Protein AF-H2C0T7-F1 (afdb_monomer_lite)

Sequence (72 aa):
MNLSKLRVNSFLVTAVNDPRPYGVVVVKDGKVIDVEEKPKVPKSNLIIVPYYHFDETIFSALRRSVMKANFS

Foldseek 3Di:
DDPVPDDAFDFDKDFDPDCQCAWAFDDDPNDTDDIDGNDPDGPGRIGTDPGTGHDPCVVVVVVVVVVVVVPD

Radius of gyration: 14.13 Å; chains: 1; bounding box: 24×42×29 Å

InterPro domains:
  IPR005835 Nucleotidyl transferase domain [PF00483] (10-63)
  IPR029044 Nucleotide-diphospho-sugar transferases [G3DSA:3.90.550.10] (4-71)
  IPR029044 Nucleotide-diphospho-sugar transferases [SSF53448] (10-65)

Secondary structure (DSSP, 8-state):
--GGGPPSSEEEEEE-S--TTSEEEEEETTEEEEEEES-SS-S-SEEEEEEEE--THHHHHHHHHHHHHT--

Structure (mmCIF, N/CA/C/O backbone):
data_AF-H2C0T7-F1
#
_entry.id   AF-H2C0T7-F1
#
loop_
_atom_site.group_PDB
_atom_site.id
_atom_site.type_symbol
_atom_site.label_atom_id
_atom_site.label_alt_id
_atom_site.label_comp_id
_atom_site.label_asym_id
_atom_site.label_entity_id
_atom_site.label_seq_id
_atom_site.pdbx_PDB_ins_code
_atom_site.Cartn_x
_atom_site.Cartn_y
_atom_site.Cartn_z
_atom_site.occupancy
_atom_site.B_iso_or_equiv
_atom_site.auth_seq_id
_atom_site.auth_comp_id
_atom_site.auth_asym_id
_atom_site.auth_atom_id
_atom_site.pdbx_PDB_model_num
ATOM 1 N N . MET A 1 1 ? 3.569 -17.115 1.698 1.00 66.38 1 MET A N 1
ATOM 2 C CA . MET A 1 1 ? 3.249 -16.072 0.695 1.00 66.38 1 MET A CA 1
ATOM 3 C C . MET A 1 1 ? 3.884 -16.465 -0.630 1.00 66.38 1 MET A C 1
ATOM 5 O O . MET A 1 1 ? 5.024 -16.902 -0.607 1.00 66.38 1 MET A O 1
ATOM 9 N N . ASN A 1 2 ? 3.169 -16.379 -1.756 1.00 72.25 2 ASN A N 1
ATOM 10 C CA . ASN A 1 2 ? 3.724 -16.754 -3.060 1.00 72.25 2 ASN A CA 1
ATOM 11 C C . ASN A 1 2 ? 4.227 -15.502 -3.802 1.00 72.25 2 ASN A C 1
ATOM 13 O O . ASN A 1 2 ? 3.418 -14.717 -4.293 1.00 72.25 2 ASN A O 1
ATOM 17 N N . LEU A 1 3 ? 5.551 -15.342 -3.885 1.00 73.94 3 LEU A N 1
ATOM 18 C CA . LEU A 1 3 ? 6.199 -14.186 -4.516 1.00 73.94 3 LEU A CA 1
ATOM 19 C C . LEU A 1 3 ? 5.977 -14.118 -6.034 1.00 73.94 3 LEU A C 1
ATOM 21 O O . LEU A 1 3 ? 5.974 -13.026 -6.588 1.00 73.94 3 LEU A O 1
ATOM 25 N N . SER A 1 4 ? 5.697 -15.245 -6.701 1.00 78.38 4 SER A N 1
ATOM 26 C CA . SER A 1 4 ? 5.425 -15.267 -8.150 1.00 78.38 4 SER A CA 1
ATOM 27 C C . SER A 1 4 ? 4.136 -14.538 -8.550 1.00 78.38 4 SER A C 1
ATOM 29 O O . SER A 1 4 ? 3.940 -14.231 -9.721 1.00 78.38 4 SER A O 1
ATOM 31 N N . LYS A 1 5 ? 3.253 -14.237 -7.586 1.00 76.94 5 LYS A N 1
ATOM 32 C CA . LYS A 1 5 ? 2.025 -13.461 -7.816 1.00 76.94 5 LYS A CA 1
ATOM 33 C C . LYS A 1 5 ? 2.234 -11.947 -7.716 1.00 76.94 5 LYS A C 1
ATOM 35 O O . LYS A 1 5 ? 1.300 -11.200 -8.009 1.00 76.94 5 LYS A O 1
ATOM 40 N N . LEU A 1 6 ? 3.410 -11.480 -7.283 1.00 77.94 6 LEU A N 1
ATOM 41 C CA . LEU A 1 6 ? 3.692 -10.049 -7.212 1.00 77.94 6 LEU A CA 1
ATOM 42 C C . LEU A 1 6 ? 3.831 -9.484 -8.620 1.00 77.94 6 LEU A C 1
ATOM 44 O O . LEU A 1 6 ? 4.694 -9.883 -9.397 1.00 77.94 6 LEU A O 1
ATOM 48 N N . ARG A 1 7 ? 2.967 -8.525 -8.937 1.00 82.81 7 ARG A N 1
ATOM 49 C CA . ARG A 1 7 ? 3.065 -7.748 -10.169 1.00 82.81 7 ARG A CA 1
ATOM 50 C C . ARG A 1 7 ? 4.107 -6.648 -9.984 1.00 82.81 7 ARG A C 1
ATOM 52 O O . ARG A 1 7 ? 4.341 -6.196 -8.863 1.00 82.81 7 ARG A O 1
ATOM 59 N N . VAL A 1 8 ? 4.712 -6.204 -11.078 1.00 87.50 8 VAL A N 1
ATOM 60 C CA . VAL A 1 8 ? 5.525 -4.983 -11.072 1.00 87.50 8 VAL A CA 1
ATOM 61 C C . VAL A 1 8 ? 4.654 -3.816 -10.592 1.00 87.50 8 VAL A C 1
ATOM 63 O O . VAL A 1 8 ? 3.468 -3.757 -10.924 1.00 87.50 8 VAL A O 1
ATOM 66 N N . ASN A 1 9 ? 5.233 -2.921 -9.793 1.00 92.06 9 ASN A N 1
ATOM 67 C CA . ASN A 1 9 ? 4.550 -1.816 -9.115 1.00 92.06 9 ASN A CA 1
ATOM 68 C C . ASN A 1 9 ? 3.530 -2.291 -8.071 1.00 92.06 9 ASN A C 1
ATOM 70 O O . ASN A 1 9 ? 2.345 -1.962 -8.121 1.00 92.06 9 ASN A O 1
ATOM 74 N N . SER A 1 10 ? 4.012 -3.080 -7.110 1.00 93.94 10 SER A N 1
ATOM 75 C CA . SER A 1 10 ? 3.240 -3.575 -5.971 1.00 93.94 10 SER A CA 1
ATOM 76 C C . SER A 1 10 ? 3.970 -3.368 -4.645 1.00 93.94 10 SER A C 1
ATOM 78 O O . SER A 1 10 ? 5.177 -3.137 -4.592 1.00 93.94 10 SER A O 1
ATOM 80 N N . PHE A 1 11 ? 3.218 -3.455 -3.555 1.00 93.94 11 PHE A N 1
ATOM 81 C CA . PHE A 1 11 ? 3.736 -3.470 -2.194 1.00 93.94 11 PHE A CA 1
ATOM 82 C C . PHE A 1 11 ? 2.930 -4.454 -1.351 1.00 93.94 11 PHE A C 1
ATOM 84 O O . PHE A 1 11 ? 1.849 -4.897 -1.754 1.00 93.94 11 PHE A O 1
ATOM 91 N N . LEU A 1 12 ? 3.474 -4.829 -0.198 1.00 94.12 12 LEU A N 1
ATOM 92 C CA . LEU A 1 12 ? 2.809 -5.764 0.703 1.00 94.12 12 LEU A CA 1
ATOM 93 C C . LEU A 1 12 ? 1.910 -5.047 1.698 1.00 94.12 12 LEU A C 1
ATOM 95 O O . LEU A 1 12 ? 2.196 -3.939 2.152 1.00 94.12 12 LEU A O 1
ATOM 99 N N . VAL A 1 13 ? 0.845 -5.744 2.076 1.00 95.69 13 VAL A N 1
ATOM 100 C CA . VAL A 1 13 ? -0.087 -5.310 3.108 1.00 95.69 13 VAL A CA 1
ATOM 101 C C . VAL A 1 13 ? -0.251 -6.413 4.139 1.00 95.69 13 VAL A C 1
ATOM 103 O O . VAL A 1 13 ? -0.143 -7.596 3.811 1.00 95.69 13 VAL A O 1
ATOM 106 N N . THR A 1 14 ? -0.532 -6.033 5.379 1.00 96.31 14 THR A N 1
ATOM 107 C CA . THR A 1 14 ? -0.889 -6.982 6.437 1.00 96.31 14 THR A CA 1
ATOM 108 C C . THR A 1 14 ? -2.058 -6.455 7.249 1.00 96.31 14 THR A C 1
ATOM 110 O O . THR A 1 14 ? -2.204 -5.247 7.408 1.00 96.31 14 THR A O 1
ATOM 113 N N . ALA A 1 15 ? -2.882 -7.361 7.770 1.00 97.81 15 ALA A N 1
ATOM 114 C CA . ALA A 1 15 ? -3.906 -7.008 8.741 1.00 97.81 15 ALA A CA 1
ATOM 115 C C . ALA A 1 15 ? -3.273 -6.807 10.126 1.00 97.81 15 ALA A C 1
ATOM 117 O O . ALA A 1 15 ? -2.389 -7.573 10.519 1.00 97.81 15 ALA A O 1
ATOM 118 N N . VAL A 1 16 ? -3.742 -5.804 10.867 1.00 98.19 16 VAL A N 1
ATOM 119 C CA . VAL A 1 16 ? -3.383 -5.556 12.273 1.00 98.19 16 VAL A CA 1
ATOM 120 C C . VAL A 1 16 ? -4.627 -5.247 13.098 1.00 98.19 16 VAL A C 1
ATOM 122 O O . VAL A 1 16 ? -5.660 -4.863 12.557 1.00 98.19 16 VAL A O 1
ATOM 125 N N . ASN A 1 17 ? -4.533 -5.394 14.419 1.00 98.38 17 ASN A N 1
ATOM 126 C CA . ASN A 1 17 ? -5.658 -5.097 15.311 1.00 98.38 17 ASN A CA 1
ATOM 127 C C . ASN A 1 17 ? -5.927 -3.590 15.425 1.00 98.38 17 ASN A C 1
ATOM 129 O O . ASN A 1 17 ? -7.083 -3.177 15.428 1.00 98.38 17 ASN A O 1
ATOM 133 N N . ASP A 1 18 ? -4.870 -2.776 15.506 1.00 98.12 18 ASP A N 1
ATOM 134 C CA . ASP A 1 18 ? -4.972 -1.316 15.560 1.00 98.12 18 ASP A CA 1
ATOM 135 C C . ASP A 1 18 ? -4.176 -0.674 14.412 1.00 98.12 18 ASP A C 1
ATOM 137 O O . ASP A 1 18 ? -2.948 -0.582 14.487 1.00 98.12 18 ASP A O 1
ATOM 141 N N . PRO A 1 19 ? -4.852 -0.243 13.333 1.00 98.12 19 PRO A N 1
ATOM 142 C CA . PRO A 1 19 ? -4.192 0.303 12.154 1.00 98.12 19 PRO A CA 1
ATOM 143 C C . PRO A 1 19 ? -3.915 1.817 12.260 1.00 98.12 19 PRO A C 1
ATOM 145 O O . PRO A 1 19 ? -3.213 2.364 11.414 1.00 98.12 19 PRO A O 1
ATOM 148 N N . ARG A 1 20 ? -4.422 2.506 13.296 1.00 98.38 20 ARG A N 1
ATOM 149 C CA . ARG A 1 20 ? -4.347 3.977 13.447 1.00 98.38 20 ARG A CA 1
ATOM 150 C C . ARG A 1 20 ? -2.927 4.567 13.452 1.00 98.38 20 ARG A C 1
ATOM 152 O O . ARG A 1 20 ? -2.784 5.707 13.020 1.00 98.38 20 ARG A O 1
ATOM 159 N N . PRO A 1 21 ? -1.873 3.873 13.922 1.00 97.88 21 PRO A N 1
ATOM 160 C CA . PRO A 1 21 ? -0.510 4.410 13.868 1.00 97.88 21 PRO A CA 1
ATOM 161 C C . PRO A 1 21 ? 0.142 4.386 12.476 1.00 97.88 21 PRO A C 1
ATOM 163 O O . PRO A 1 21 ? 1.251 4.905 12.331 1.00 97.88 21 PRO A O 1
ATOM 166 N N . TYR A 1 22 ? -0.504 3.778 11.476 1.00 97.75 22 TYR A N 1
ATOM 167 C CA . TYR A 1 22 ? 0.109 3.413 10.197 1.00 97.75 22 TYR A CA 1
ATOM 168 C C . TYR A 1 22 ? -0.604 4.041 8.991 1.00 97.75 22 TYR A C 1
ATOM 170 O O . TYR A 1 22 ? -1.688 4.616 9.110 1.00 97.75 22 TYR A O 1
ATOM 178 N N . GLY A 1 23 ? 0.000 3.872 7.812 1.00 96.94 23 GLY A N 1
ATOM 179 C CA . GLY A 1 23 ? -0.673 4.048 6.528 1.00 96.94 23 GLY A CA 1
ATOM 180 C C . GLY A 1 23 ? -1.641 2.891 6.275 1.00 96.94 23 GLY A C 1
ATOM 181 O O . GLY A 1 23 ? -1.217 1.742 6.124 1.00 96.94 23 GLY A O 1
ATOM 182 N N . VAL A 1 24 ? -2.935 3.197 6.252 1.00 98.19 24 VAL A N 1
ATOM 183 C CA . VAL A 1 24 ? -4.043 2.254 6.072 1.00 98.19 24 VAL A CA 1
ATOM 184 C C . VAL A 1 24 ? -4.451 2.215 4.611 1.00 98.19 24 VAL A C 1
ATOM 186 O O . VAL A 1 24 ? -4.522 3.253 3.960 1.00 98.19 24 VAL A O 1
ATOM 189 N N . VAL A 1 25 ? -4.747 1.025 4.090 1.00 97.94 25 VAL A N 1
ATOM 190 C CA . VAL A 1 25 ? -5.141 0.849 2.688 1.00 97.94 25 VAL A CA 1
ATOM 191 C C . VAL A 1 25 ? -6.475 0.137 2.543 1.00 97.94 25 VAL A C 1
ATOM 193 O O . VAL A 1 25 ? -6.795 -0.807 3.273 1.00 97.94 25 VAL A O 1
ATOM 196 N N . VAL A 1 26 ? -7.236 0.552 1.533 1.00 97.94 26 VAL A N 1
ATOM 197 C CA . VAL A 1 26 ? -8.428 -0.162 1.071 1.00 97.94 26 VAL A CA 1
ATOM 198 C C . VAL A 1 26 ? -8.075 -0.905 -0.210 1.00 97.94 26 VAL A C 1
ATOM 200 O O . VAL A 1 26 ? -7.605 -0.310 -1.183 1.00 97.94 26 VAL A O 1
ATOM 203 N N . VAL A 1 27 ? -8.302 -2.218 -0.211 1.00 95.62 27 VAL A N 1
ATOM 204 C CA . VAL A 1 27 ? -8.016 -3.095 -1.350 1.00 95.62 27 VAL A CA 1
ATOM 205 C C . VAL A 1 27 ? -9.320 -3.633 -1.921 1.00 95.62 27 VAL A C 1
ATOM 207 O O . VAL A 1 27 ? -10.145 -4.178 -1.191 1.00 95.62 27 VAL A O 1
ATOM 210 N N . LYS A 1 28 ? -9.484 -3.522 -3.239 1.00 95.62 28 LYS A N 1
ATOM 211 C CA . LYS A 1 28 ? -10.585 -4.120 -3.995 1.00 95.62 28 LYS A CA 1
ATOM 212 C C . LYS A 1 28 ? -10.020 -4.848 -5.209 1.00 95.62 28 LYS A C 1
ATOM 214 O O . LYS A 1 28 ? -9.204 -4.289 -5.937 1.00 95.62 28 LYS A O 1
ATOM 219 N N . ASP A 1 29 ? -10.410 -6.107 -5.397 1.00 93.19 29 ASP A N 1
ATOM 220 C CA . ASP A 1 29 ? -9.982 -6.948 -6.528 1.00 93.19 29 ASP A CA 1
ATOM 221 C C . ASP A 1 29 ? -8.449 -6.998 -6.716 1.00 93.19 29 ASP A C 1
ATOM 223 O O . ASP A 1 29 ? -7.919 -6.931 -7.826 1.00 93.19 29 ASP A O 1
ATOM 227 N N . GLY A 1 30 ? -7.713 -7.063 -5.599 1.00 89.81 30 GLY A N 1
ATOM 228 C CA . GLY A 1 30 ? -6.246 -7.103 -5.587 1.00 89.81 30 GLY A CA 1
ATOM 229 C C . GLY A 1 30 ? -5.559 -5.778 -5.939 1.00 89.81 30 GLY A C 1
ATOM 230 O O . GLY A 1 30 ? -4.347 -5.767 -6.153 1.00 89.81 30 GLY A O 1
ATOM 231 N N . LYS A 1 31 ? -6.302 -4.667 -6.006 1.00 92.31 31 LYS A N 1
ATOM 232 C CA . LYS A 1 31 ? -5.776 -3.318 -6.243 1.00 92.31 31 LYS A CA 1
ATOM 233 C C . LYS A 1 31 ? -6.047 -2.411 -5.053 1.00 92.31 31 LYS A C 1
ATOM 235 O O . LYS A 1 31 ? -7.113 -2.469 -4.447 1.00 92.31 31 LYS A O 1
ATOM 240 N N . VAL A 1 32 ? -5.091 -1.540 -4.760 1.00 93.69 32 VAL A N 1
ATOM 241 C CA . VAL A 1 32 ? -5.255 -0.470 -3.772 1.00 93.69 32 VAL A CA 1
ATOM 242 C C . VAL A 1 32 ? -6.089 0.634 -4.409 1.00 93.69 32 VAL A C 1
ATOM 244 O O . VAL A 1 32 ? -5.746 1.112 -5.490 1.00 93.69 32 VAL A O 1
ATOM 247 N N . ILE A 1 33 ? -7.196 0.995 -3.764 1.00 96.88 33 ILE A N 1
ATOM 248 C CA . ILE A 1 33 ? -8.124 2.029 -4.249 1.00 96.88 33 ILE A CA 1
ATOM 249 C C . ILE A 1 33 ? -8.137 3.280 -3.367 1.00 96.88 33 ILE A C 1
ATOM 251 O O . ILE A 1 33 ? -8.617 4.316 -3.813 1.00 96.88 33 ILE A O 1
ATOM 255 N N . ASP A 1 34 ? -7.622 3.1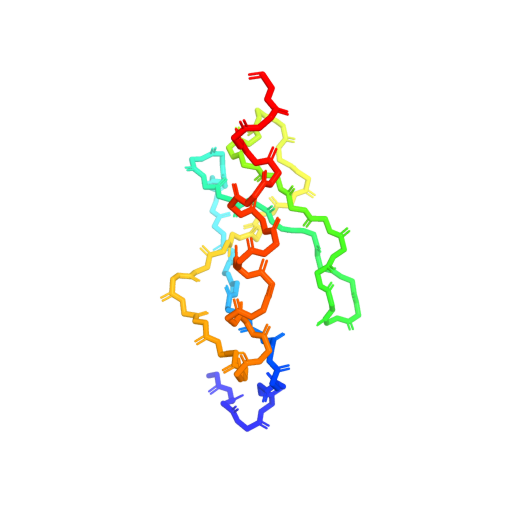84 -2.141 1.00 97.38 34 ASP A N 1
ATOM 256 C CA . ASP A 1 34 ? -7.536 4.295 -1.194 1.00 97.38 34 ASP A CA 1
ATOM 257 C C . ASP A 1 34 ? -6.376 4.069 -0.214 1.00 97.38 34 ASP A C 1
ATOM 259 O O . ASP A 1 34 ? -6.040 2.917 0.095 1.00 97.38 34 ASP A O 1
ATOM 263 N N . VAL A 1 35 ? -5.777 5.164 0.261 1.00 96.31 35 VAL A N 1
ATOM 264 C CA . VAL A 1 35 ? -4.680 5.180 1.239 1.00 96.31 35 VAL A CA 1
ATOM 265 C C . VAL A 1 35 ? -4.889 6.339 2.212 1.00 96.31 35 VAL A C 1
ATOM 267 O O . VAL A 1 35 ? -5.028 7.485 1.792 1.00 96.31 35 VAL A O 1
ATOM 270 N N . GLU A 1 36 ? -4.853 6.054 3.512 1.00 97.31 36 GLU A N 1
ATOM 271 C CA . GLU A 1 36 ? -4.999 7.047 4.580 1.00 97.31 36 GLU A CA 1
ATOM 272 C C . GLU A 1 36 ? -3.805 6.985 5.532 1.00 97.31 36 GLU A C 1
ATOM 274 O O . GLU A 1 36 ? -3.503 5.929 6.085 1.00 97.31 36 GLU A O 1
ATOM 279 N N . GLU A 1 37 ? -3.138 8.113 5.770 1.00 97.00 37 GLU A N 1
ATOM 280 C CA . GLU A 1 37 ? -2.050 8.182 6.748 1.00 97.00 37 GLU A CA 1
ATOM 281 C C . GLU A 1 37 ? -2.618 8.445 8.144 1.00 97.00 37 GLU A C 1
ATOM 283 O O . GLU A 1 37 ? -3.224 9.489 8.393 1.00 97.00 37 GLU A O 1
ATOM 288 N N . LYS A 1 38 ? -2.405 7.496 9.061 1.00 97.38 38 LYS A N 1
ATOM 289 C CA . LYS A 1 38 ? -2.772 7.594 10.481 1.00 97.38 38 LYS A CA 1
ATOM 290 C C . LYS A 1 38 ? -4.223 8.048 10.727 1.00 97.38 38 LYS A C 1
ATOM 292 O O . LYS A 1 38 ? -4.458 9.026 11.448 1.00 97.38 38 LYS A O 1
ATOM 297 N N . PRO A 1 39 ? -5.226 7.379 10.128 1.00 97.88 39 PRO A N 1
ATOM 298 C CA . PRO A 1 39 ? -6.615 7.797 10.251 1.00 97.88 39 PRO A CA 1
ATOM 299 C C . PRO A 1 39 ? -7.121 7.646 11.691 1.00 97.88 39 PRO A C 1
ATOM 301 O O . PRO A 1 39 ? -6.855 6.653 12.368 1.00 97.88 39 PRO A O 1
ATOM 304 N N . LYS A 1 40 ? -7.935 8.606 12.150 1.00 97.88 40 LYS A N 1
ATOM 305 C CA . LYS A 1 40 ? -8.648 8.495 13.438 1.00 97.88 40 LYS A CA 1
ATOM 306 C C . LYS A 1 40 ? -9.719 7.399 13.406 1.00 97.88 40 LYS A C 1
ATOM 308 O O . LYS A 1 40 ? -9.913 6.711 14.404 1.00 97.88 40 LYS A O 1
ATOM 313 N N . VAL A 1 41 ? -10.400 7.255 12.265 1.00 98.00 41 VAL A N 1
ATOM 314 C CA . VAL A 1 41 ? -11.424 6.235 11.999 1.00 98.00 41 VAL A CA 1
ATOM 315 C C . VAL A 1 41 ? -10.991 5.461 10.748 1.00 98.00 41 VAL A C 1
ATOM 317 O O . VAL A 1 41 ? -11.265 5.912 9.639 1.00 98.00 41 VAL A O 1
ATOM 320 N N . PRO A 1 42 ? -10.244 4.358 10.905 1.00 98.06 42 PRO A N 1
ATOM 321 C CA . PRO A 1 42 ? -9.663 3.628 9.783 1.00 98.06 42 PRO A CA 1
ATOM 322 C C . PRO A 1 42 ? -10.739 2.930 8.943 1.00 98.06 42 PRO A C 1
ATOM 324 O O . PRO A 1 42 ? -11.588 2.219 9.477 1.00 98.06 42 PRO A O 1
ATOM 327 N N . LYS A 1 43 ? -10.660 3.071 7.615 1.00 98.00 43 LYS A N 1
ATOM 328 C CA . LYS A 1 43 ? -11.563 2.390 6.662 1.00 98.00 43 LYS A CA 1
ATOM 329 C C . LYS A 1 43 ? -11.309 0.883 6.516 1.00 98.00 43 LYS 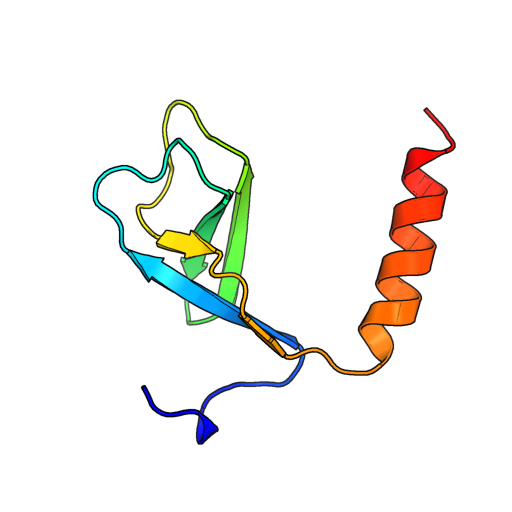A C 1
ATOM 331 O O . LYS A 1 43 ? -12.105 0.176 5.904 1.00 98.00 43 LYS A O 1
ATOM 336 N N . SER A 1 44 ? -10.175 0.397 7.013 1.00 98.19 44 SER A N 1
ATOM 337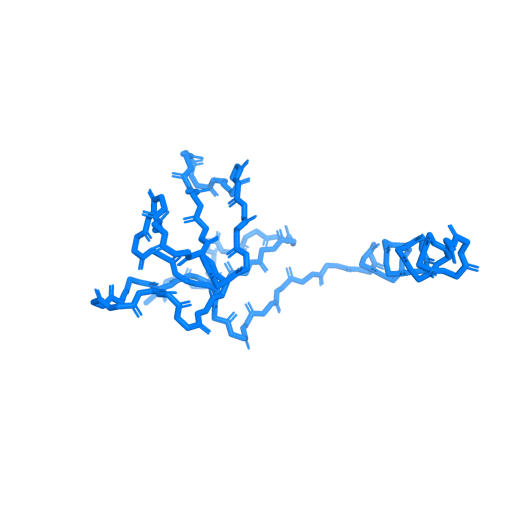 C CA . SER A 1 44 ? -9.684 -0.973 6.854 1.00 98.19 44 SER A CA 1
ATOM 338 C C . SER A 1 44 ? -8.686 -1.294 7.968 1.00 98.19 44 SER A C 1
ATOM 340 O O . SER A 1 44 ? -8.123 -0.391 8.582 1.00 98.19 44 SER A O 1
ATOM 342 N N . ASN A 1 45 ? -8.439 -2.577 8.221 1.00 98.12 45 ASN A N 1
ATOM 343 C CA . ASN A 1 45 ? -7.388 -3.036 9.131 1.00 98.12 45 ASN A CA 1
ATOM 344 C C . ASN A 1 45 ? -6.083 -3.417 8.407 1.00 98.12 45 ASN A C 1
ATOM 346 O O . ASN A 1 45 ? -5.155 -3.916 9.044 1.00 98.12 45 ASN A O 1
ATOM 350 N N . LEU A 1 46 ? -6.014 -3.205 7.089 1.00 98.31 46 LEU A N 1
ATOM 351 C CA . LEU A 1 46 ? -4.826 -3.455 6.279 1.00 98.31 46 LEU A CA 1
ATOM 352 C C . LEU A 1 46 ? -3.881 -2.256 6.316 1.00 98.31 46 LEU A C 1
ATOM 354 O O . LEU A 1 46 ? -4.287 -1.135 6.007 1.00 98.31 46 LEU A O 1
ATOM 358 N N . ILE A 1 47 ? -2.613 -2.514 6.625 1.00 98.12 47 ILE A N 1
ATOM 359 C CA . ILE A 1 47 ? -1.551 -1.507 6.658 1.00 98.12 47 ILE A CA 1
ATOM 360 C C . ILE A 1 47 ? -0.473 -1.790 5.616 1.00 98.12 47 ILE A C 1
ATOM 362 O O . ILE A 1 47 ? -0.253 -2.943 5.235 1.00 98.12 47 ILE A O 1
ATOM 366 N N . ILE A 1 48 ? 0.219 -0.737 5.188 1.00 96.19 48 ILE A N 1
ATOM 367 C CA . ILE A 1 48 ? 1.395 -0.827 4.315 1.00 96.19 48 ILE A CA 1
ATOM 368 C C . ILE A 1 48 ? 2.565 -1.448 5.091 1.00 96.19 48 ILE A C 1
ATOM 370 O O . ILE A 1 48 ? 2.903 -1.013 6.190 1.00 96.19 48 ILE A O 1
ATOM 374 N N . VAL A 1 49 ? 3.211 -2.449 4.496 1.00 94.38 49 VAL A N 1
ATOM 375 C CA . VAL A 1 49 ? 4.468 -3.041 4.981 1.00 94.38 49 VAL A CA 1
ATOM 376 C C . VAL A 1 49 ? 5.632 -2.413 4.205 1.00 94.38 49 VAL A C 1
ATOM 378 O O . VAL A 1 49 ? 5.468 -2.145 3.014 1.00 94.38 49 VAL A O 1
ATOM 381 N N . PRO A 1 50 ? 6.823 -2.208 4.808 1.00 91.25 50 PRO A N 1
ATOM 382 C CA . PRO A 1 50 ? 7.987 -1.640 4.121 1.00 91.25 50 PRO A CA 1
ATOM 383 C C . PRO A 1 50 ? 8.658 -2.646 3.165 1.00 91.25 50 PRO A C 1
ATOM 385 O O . PRO A 1 50 ? 9.854 -2.912 3.246 1.00 91.25 50 PRO A O 1
ATOM 388 N N . TYR A 1 51 ? 7.879 -3.223 2.254 1.00 92.12 51 TYR A N 1
ATOM 389 C CA . TYR A 1 51 ? 8.343 -4.047 1.149 1.00 92.12 51 TYR A CA 1
ATOM 390 C C . TYR A 1 51 ? 7.676 -3.557 -0.130 1.00 92.12 51 TYR A C 1
ATOM 392 O O . TYR A 1 51 ? 6.449 -3.601 -0.266 1.00 92.12 51 TYR A O 1
ATOM 400 N N . TYR A 1 52 ? 8.507 -3.132 -1.073 1.00 92.06 52 TYR A N 1
ATOM 401 C CA . TYR A 1 52 ? 8.088 -2.479 -2.299 1.00 92.06 52 TYR A CA 1
ATOM 402 C C . TYR A 1 52 ? 8.757 -3.141 -3.500 1.00 92.06 52 TYR A C 1
ATOM 404 O O . TYR A 1 52 ? 9.952 -3.430 -3.468 1.00 92.06 52 TYR A O 1
ATOM 412 N N . HIS A 1 53 ? 7.992 -3.347 -4.565 1.00 92.62 53 HIS A N 1
ATOM 413 C CA . HIS A 1 53 ? 8.467 -3.874 -5.835 1.00 92.62 53 HIS A CA 1
ATOM 414 C C . HIS A 1 53 ? 8.023 -2.929 -6.951 1.00 92.62 53 HIS A C 1
ATOM 416 O O . HIS A 1 53 ? 6.887 -2.995 -7.420 1.00 92.62 53 HIS A O 1
ATOM 422 N N . PHE A 1 54 ? 8.924 -2.041 -7.363 1.00 94.25 54 PHE A N 1
ATOM 423 C CA . PHE A 1 54 ? 8.691 -1.059 -8.419 1.00 94.25 54 PHE A CA 1
ATOM 424 C C . PHE A 1 54 ? 9.657 -1.271 -9.585 1.00 94.25 54 PHE A C 1
ATOM 426 O O . PHE A 1 54 ? 10.779 -1.734 -9.380 1.00 94.25 54 PHE A O 1
ATOM 433 N N . ASP A 1 55 ? 9.223 -0.911 -10.791 1.00 94.94 55 ASP A N 1
ATOM 434 C CA . ASP A 1 55 ? 10.124 -0.733 -11.932 1.00 94.94 55 ASP A CA 1
ATOM 435 C C . ASP A 1 55 ? 10.751 0.675 -11.942 1.00 94.94 55 ASP A C 1
ATOM 437 O O . ASP A 1 55 ? 10.505 1.508 -11.066 1.00 94.94 55 ASP A O 1
ATOM 441 N N . GLU A 1 56 ? 11.563 0.960 -12.960 1.00 95.94 56 GLU A N 1
ATOM 442 C CA . GLU A 1 56 ? 12.251 2.242 -13.139 1.00 95.94 56 GLU A CA 1
ATOM 443 C C . GLU A 1 56 ? 11.319 3.460 -13.272 1.00 95.94 56 GLU A C 1
ATOM 445 O O . GLU A 1 56 ? 11.744 4.593 -13.020 1.00 95.94 56 GLU A O 1
ATOM 450 N N . THR A 1 57 ? 10.034 3.265 -13.597 1.00 94.62 57 THR A N 1
ATOM 451 C CA . THR A 1 57 ? 9.074 4.374 -13.726 1.00 94.62 57 THR A CA 1
ATOM 452 C C . THR A 1 57 ? 8.857 5.103 -12.396 1.00 94.62 57 THR A C 1
ATOM 454 O O . THR A 1 57 ? 8.462 6.280 -12.390 1.00 94.62 57 THR A O 1
ATOM 457 N N . ILE A 1 58 ? 9.206 4.463 -11.269 1.00 94.81 58 ILE A N 1
ATOM 458 C CA . ILE A 1 58 ? 9.192 5.071 -9.936 1.00 94.81 58 ILE A CA 1
ATOM 459 C C . ILE A 1 58 ? 10.039 6.342 -9.876 1.00 94.81 58 ILE A C 1
ATOM 461 O O . ILE A 1 58 ? 9.621 7.323 -9.263 1.00 94.81 58 ILE A O 1
ATOM 465 N N . PHE A 1 59 ? 11.181 6.398 -10.567 1.00 94.50 59 PHE A N 1
ATOM 466 C CA . PHE A 1 59 ? 12.050 7.575 -10.536 1.00 94.50 59 PHE A CA 1
ATOM 467 C C . PHE A 1 59 ? 11.387 8.785 -11.193 1.00 94.50 59 PHE A C 1
ATOM 469 O O . PHE A 1 59 ? 11.482 9.904 -10.684 1.00 94.50 59 PHE A O 1
ATOM 476 N N . SER A 1 60 ? 10.661 8.577 -12.294 1.00 94.50 60 SER A N 1
ATOM 477 C CA . SER A 1 60 ? 9.880 9.639 -12.929 1.00 94.50 60 SER A CA 1
ATOM 478 C C . SER A 1 60 ? 8.731 10.105 -12.031 1.00 94.50 60 SER A C 1
ATOM 480 O O . SER A 1 60 ? 8.470 11.306 -11.942 1.00 94.50 60 SER A O 1
ATOM 482 N N . ALA A 1 61 ? 8.053 9.179 -11.344 1.00 91.81 61 ALA A N 1
ATOM 483 C CA . ALA A 1 61 ? 6.985 9.506 -10.401 1.00 91.81 61 ALA A CA 1
ATOM 484 C C . ALA A 1 61 ? 7.498 10.303 -9.188 1.00 91.81 61 ALA A C 1
ATOM 486 O O . ALA A 1 61 ? 6.896 11.317 -8.821 1.00 91.81 61 ALA A O 1
ATOM 487 N N . LEU A 1 62 ? 8.638 9.903 -8.616 1.00 92.44 62 LEU A N 1
ATOM 488 C CA . LEU A 1 62 ? 9.289 10.601 -7.505 1.00 92.44 62 LEU A CA 1
ATOM 489 C C . LEU A 1 62 ? 9.683 12.028 -7.895 1.00 92.44 62 LEU A C 1
ATOM 491 O O . LEU A 1 62 ? 9.326 12.970 -7.188 1.00 92.44 62 LEU A O 1
ATOM 495 N N . ARG A 1 63 ? 10.324 12.218 -9.058 1.00 94.19 63 ARG A N 1
ATOM 496 C CA . ARG A 1 63 ? 10.693 13.558 -9.556 1.00 94.19 63 ARG A CA 1
ATOM 497 C C . ARG A 1 63 ? 9.482 14.486 -9.674 1.00 94.19 63 ARG A C 1
ATOM 499 O O . ARG A 1 63 ? 9.545 15.626 -9.226 1.00 94.19 63 ARG A O 1
ATOM 506 N N . ARG A 1 64 ? 8.362 13.996 -10.224 1.00 91.62 64 ARG A N 1
ATOM 507 C CA . ARG A 1 64 ? 7.117 14.783 -10.332 1.00 91.62 64 ARG A CA 1
ATOM 508 C C . ARG A 1 64 ? 6.519 15.137 -8.971 1.00 91.62 64 ARG A C 1
ATOM 510 O O . ARG A 1 64 ? 5.956 16.217 -8.823 1.00 91.62 64 ARG A O 1
ATOM 517 N N . SER A 1 65 ? 6.615 14.234 -7.999 1.00 82.19 65 SER A N 1
ATOM 518 C CA . SER A 1 65 ? 6.020 14.421 -6.670 1.00 82.19 65 SER A CA 1
ATOM 519 C C . SER A 1 65 ? 6.793 15.451 -5.845 1.00 82.19 65 SER A C 1
ATOM 521 O O . SER A 1 65 ? 6.180 16.322 -5.236 1.00 82.19 65 SER A O 1
ATOM 523 N N . VAL A 1 66 ? 8.129 15.423 -5.907 1.00 76.12 66 VAL A N 1
ATOM 524 C CA . VAL A 1 66 ? 8.987 16.424 -5.248 1.00 76.12 66 VAL A CA 1
ATOM 525 C C . VAL A 1 66 ? 8.757 17.822 -5.824 1.00 76.12 66 VAL A C 1
ATOM 527 O O . VAL A 1 66 ? 8.674 18.785 -5.068 1.00 76.12 66 VAL A O 1
ATOM 530 N N . MET A 1 67 ? 8.584 17.951 -7.145 1.00 64.38 67 MET A N 1
ATOM 531 C CA . MET A 1 67 ? 8.302 19.260 -7.748 1.00 64.38 67 MET A CA 1
ATOM 532 C C . MET A 1 67 ? 6.9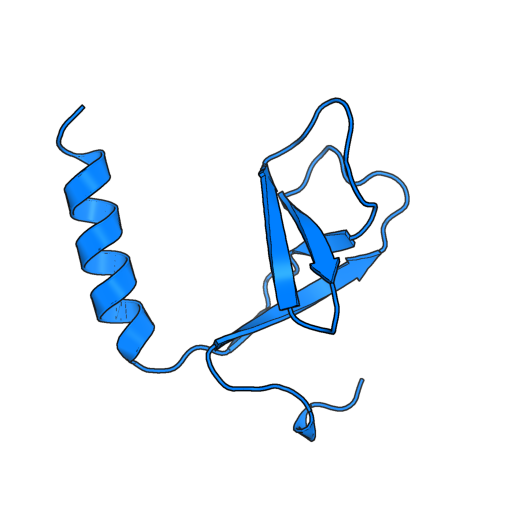88 19.870 -7.250 1.00 64.38 67 MET A C 1
ATOM 534 O O . MET A 1 67 ? 6.926 21.080 -7.082 1.00 64.38 67 MET A O 1
ATOM 538 N N . LYS A 1 68 ? 5.954 19.066 -6.975 1.00 60.44 68 LYS A N 1
ATOM 539 C CA . LYS A 1 68 ? 4.672 19.583 -6.468 1.00 60.44 68 LYS A CA 1
ATOM 540 C C . LYS A 1 68 ? 4.744 20.087 -5.023 1.00 60.44 68 LYS A C 1
ATOM 542 O O . LYS A 1 68 ? 4.003 20.997 -4.685 1.00 60.44 68 LYS A O 1
ATOM 547 N N . ALA A 1 69 ? 5.621 19.527 -4.191 1.00 59.28 69 ALA A N 1
ATOM 548 C CA . ALA A 1 69 ? 5.749 19.925 -2.787 1.00 59.28 69 ALA A CA 1
ATOM 549 C C . ALA A 1 69 ? 6.465 21.277 -2.590 1.00 59.28 69 ALA A C 1
ATOM 551 O O . ALA A 1 69 ? 6.272 21.917 -1.564 1.00 59.28 69 ALA A O 1
ATOM 552 N N . ASN A 1 70 ? 7.261 21.725 -3.569 1.00 56.00 70 ASN A N 1
ATOM 553 C CA . ASN A 1 70 ? 8.029 22.979 -3.502 1.00 56.00 70 ASN A CA 1
ATOM 554 C C . ASN A 1 70 ? 7.274 24.206 -4.055 1.00 56.00 70 ASN A C 1
ATOM 556 O O . ASN A 1 70 ? 7.845 25.290 -4.140 1.00 56.00 70 ASN A O 1
ATOM 560 N N . PHE A 1 71 ? 6.007 24.038 -4.441 1.00 53.59 71 PHE A N 1
ATOM 561 C CA . PHE A 1 71 ? 5.092 25.118 -4.810 1.00 53.59 71 PHE A CA 1
ATOM 562 C C . PHE A 1 71 ? 3.830 25.004 -3.946 1.00 53.59 71 PHE A C 1
A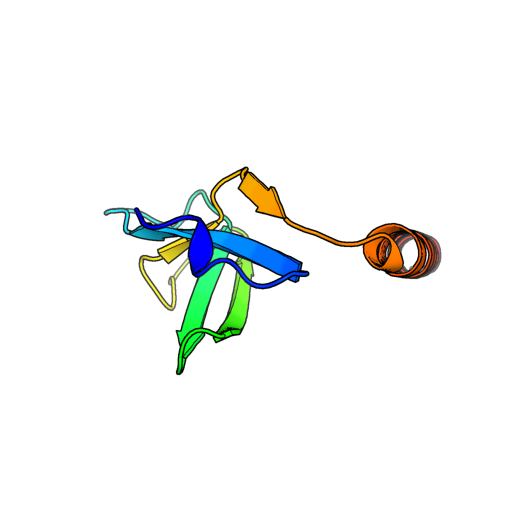TOM 564 O O . PHE A 1 71 ? 2.786 24.526 -4.392 1.00 53.59 71 PHE A O 1
ATOM 571 N N . SER A 1 72 ? 3.940 25.376 -2.675 1.00 43.69 72 SER A N 1
ATOM 572 C CA . SER A 1 72 ? 2.823 25.656 -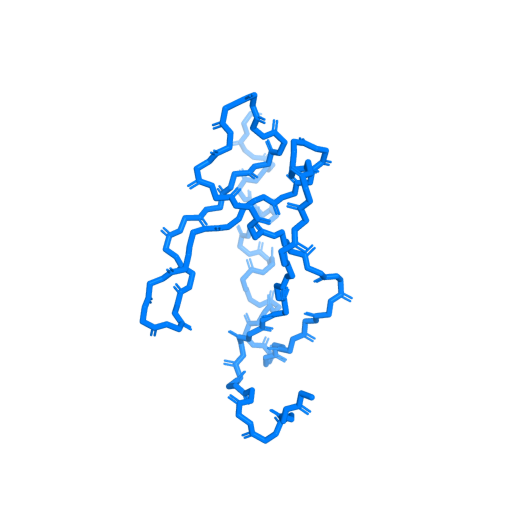1.764 1.00 43.69 72 SER A CA 1
ATOM 573 C C . SER A 1 72 ? 3.264 26.694 -0.748 1.00 43.69 72 SER A C 1
ATOM 575 O O . SER A 1 72 ? 4.440 26.619 -0.328 1.00 43.69 72 SER A O 1
#

pLDDT: mean 89.87, std 12.43, range [43.69, 98.38]

Organism: NCBI:txid671065